Protein AF-L9YYD9-F1 (afdb_monomer)

Organism: NCBI:txid1230459

Structure (mmCIF, N/CA/C/O backbone):
data_AF-L9YYD9-F1
#
_entry.id   AF-L9YYD9-F1
#
loop_
_atom_site.group_PDB
_atom_site.id
_atom_site.type_symbol
_atom_site.label_atom_id
_atom_site.label_alt_id
_atom_site.label_comp_id
_atom_site.label_asym_id
_atom_site.label_entity_id
_atom_site.label_seq_id
_atom_site.pdbx_PDB_ins_code
_atom_site.Cartn_x
_atom_site.Cartn_y
_atom_site.Cartn_z
_atom_site.occupancy
_atom_site.B_iso_or_equiv
_atom_site.auth_seq_id
_atom_site.auth_comp_id
_atom_site.auth_asym_id
_atom_site.auth_atom_id
_atom_site.pdbx_PDB_model_num
ATOM 1 N N . MET A 1 1 ? -13.157 12.908 -15.261 1.00 41.75 1 MET A N 1
ATOM 2 C CA . MET A 1 1 ? -11.988 12.939 -14.367 1.00 41.75 1 MET A CA 1
ATOM 3 C C . MET A 1 1 ? -11.989 11.605 -13.665 1.00 41.75 1 MET A C 1
ATOM 5 O O . MET A 1 1 ? -13.036 11.249 -13.141 1.00 41.75 1 MET A O 1
ATOM 9 N N . SER A 1 2 ? -10.921 10.826 -13.789 1.00 54.31 2 SER A N 1
ATOM 10 C CA . SER A 1 2 ? -10.813 9.562 -13.062 1.00 54.31 2 SER A CA 1
ATOM 11 C C . SER A 1 2 ? -10.686 9.908 -11.581 1.00 54.31 2 SER A C 1
ATOM 13 O O . SER A 1 2 ? -9.780 10.656 -11.225 1.00 54.31 2 SER A O 1
ATOM 15 N N . THR A 1 3 ? -11.631 9.465 -10.755 1.00 63.34 3 THR A N 1
ATOM 16 C CA . THR A 1 3 ? -11.536 9.589 -9.296 1.00 63.34 3 THR A CA 1
ATOM 17 C C . THR A 1 3 ? -10.362 8.735 -8.846 1.00 63.34 3 THR A C 1
ATOM 19 O O . THR A 1 3 ? -10.342 7.541 -9.147 1.00 63.34 3 THR A O 1
ATOM 22 N N . SER A 1 4 ? -9.363 9.338 -8.206 1.00 82.62 4 SER A N 1
ATOM 23 C CA . SER A 1 4 ? -8.253 8.569 -7.653 1.00 82.62 4 SER A CA 1
ATOM 24 C C . SER A 1 4 ? -8.715 7.894 -6.363 1.00 82.62 4 SER A C 1
ATOM 26 O O . SER A 1 4 ? -9.553 8.437 -5.645 1.00 82.62 4 SER A O 1
ATOM 28 N N . THR A 1 5 ? -8.182 6.717 -6.036 1.00 87.38 5 THR A N 1
ATOM 29 C CA . THR A 1 5 ? -8.526 6.001 -4.793 1.00 87.38 5 THR A CA 1
ATOM 30 C C . THR A 1 5 ? -8.270 6.856 -3.548 1.00 87.38 5 THR A C 1
ATOM 32 O O . THR A 1 5 ? -8.981 6.746 -2.555 1.00 87.38 5 THR A O 1
ATOM 35 N N . LEU A 1 6 ? -7.293 7.763 -3.621 1.00 89.50 6 LEU A N 1
ATOM 36 C CA . LEU A 1 6 ? -6.969 8.711 -2.557 1.00 89.50 6 LEU A CA 1
ATOM 37 C C . LEU A 1 6 ? -8.101 9.703 -2.277 1.00 89.50 6 LEU A C 1
ATOM 39 O O . LEU A 1 6 ? -8.301 10.063 -1.124 1.00 89.50 6 LEU A O 1
ATOM 43 N N . ASP A 1 7 ? -8.885 10.085 -3.289 1.00 90.25 7 ASP A N 1
ATOM 44 C CA . ASP A 1 7 ? -10.025 10.997 -3.119 1.00 90.25 7 ASP A CA 1
ATOM 45 C C . ASP A 1 7 ? -11.178 10.358 -2.319 1.00 90.25 7 ASP A C 1
ATOM 47 O O . ASP A 1 7 ? -12.110 11.050 -1.910 1.00 90.25 7 ASP A O 1
ATOM 51 N N . LEU A 1 8 ? -11.138 9.033 -2.125 1.00 91.81 8 LEU A N 1
ATOM 52 C CA . LEU A 1 8 ? -12.137 8.259 -1.386 1.00 91.81 8 LEU A CA 1
ATOM 53 C C . LEU A 1 8 ? -11.733 7.995 0.071 1.00 91.81 8 LEU A C 1
ATOM 55 O O . LEU A 1 8 ? -12.568 7.549 0.855 1.00 91.81 8 LEU A O 1
ATOM 59 N N . LEU A 1 9 ? -10.476 8.263 0.439 1.00 93.19 9 LEU A N 1
ATOM 60 C CA . LEU A 1 9 ? -9.963 8.070 1.791 1.00 93.19 9 LEU A CA 1
ATOM 61 C C . LEU A 1 9 ? -9.941 9.408 2.538 1.00 93.19 9 LEU A C 1
ATOM 63 O O . LEU A 1 9 ? -9.372 10.387 2.065 1.00 93.19 9 LEU A O 1
ATOM 67 N N . GLU A 1 10 ? -10.514 9.446 3.739 1.00 94.06 10 GLU A N 1
ATOM 68 C CA . GLU A 1 10 ? -10.368 10.597 4.634 1.00 94.06 10 GLU A CA 1
ATOM 69 C C . GLU A 1 10 ? -9.045 10.474 5.400 1.00 94.06 10 GLU A C 1
ATOM 71 O O . GLU A 1 10 ? -8.872 9.534 6.165 1.00 94.06 10 GLU A O 1
ATOM 76 N N . TYR A 1 11 ? -8.103 11.395 5.202 1.00 94.31 11 TYR A N 1
ATOM 77 C CA . TYR A 1 11 ? -6.835 11.450 5.939 1.00 94.31 11 TYR A CA 1
ATOM 78 C C . TYR A 1 11 ? -6.322 12.891 6.015 1.00 94.31 11 TYR A C 1
ATOM 80 O O . TYR A 1 11 ? -6.705 13.743 5.212 1.00 94.31 11 TYR A O 1
ATOM 88 N N . ASP A 1 12 ? -5.435 13.177 6.967 1.00 94.00 12 ASP A N 1
ATOM 89 C CA . ASP A 1 12 ? -4.824 14.499 7.110 1.00 94.00 12 ASP A CA 1
ATOM 90 C C . ASP A 1 12 ? -3.446 14.614 6.419 1.00 94.00 12 ASP A C 1
ATOM 92 O O . ASP A 1 12 ? -2.801 13.626 6.051 1.00 94.00 12 ASP A O 1
ATOM 96 N N . ASP A 1 13 ? -2.961 15.849 6.264 1.00 94.44 13 ASP A N 1
ATOM 97 C CA . ASP A 1 13 ? -1.691 16.160 5.592 1.00 94.44 13 ASP A CA 1
ATOM 98 C C . ASP A 1 13 ? -0.466 15.485 6.230 1.00 94.44 13 ASP A C 1
ATOM 100 O O . ASP A 1 13 ? 0.523 15.202 5.545 1.00 94.44 13 ASP A O 1
ATOM 104 N N . GLN A 1 14 ? -0.480 15.261 7.547 1.00 94.62 14 GLN A N 1
ATOM 105 C CA . GLN A 1 14 ? 0.600 14.571 8.242 1.00 94.62 14 GLN A CA 1
ATOM 106 C C . GLN A 1 14 ? 0.612 13.093 7.854 1.00 94.62 14 GLN A C 1
ATOM 108 O O . GLN A 1 14 ? 1.683 12.569 7.539 1.00 94.62 14 GLN A O 1
ATOM 113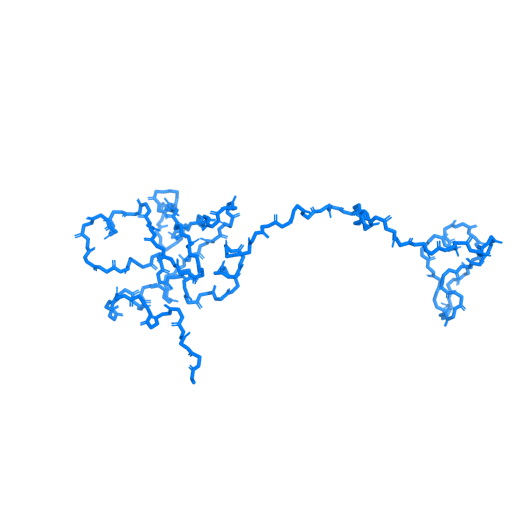 N N . ILE A 1 15 ? -0.551 12.437 7.819 1.00 95.31 15 ILE A N 1
ATOM 114 C CA . ILE A 1 15 ? -0.678 11.047 7.357 1.00 95.31 15 ILE A CA 1
ATOM 115 C C . ILE A 1 15 ? -0.196 10.919 5.911 1.00 95.31 15 ILE A C 1
ATOM 117 O O . ILE A 1 15 ? 0.622 10.043 5.621 1.00 95.31 15 ILE A O 1
ATOM 121 N N . ALA A 1 16 ? -0.611 11.835 5.033 1.00 95.00 16 ALA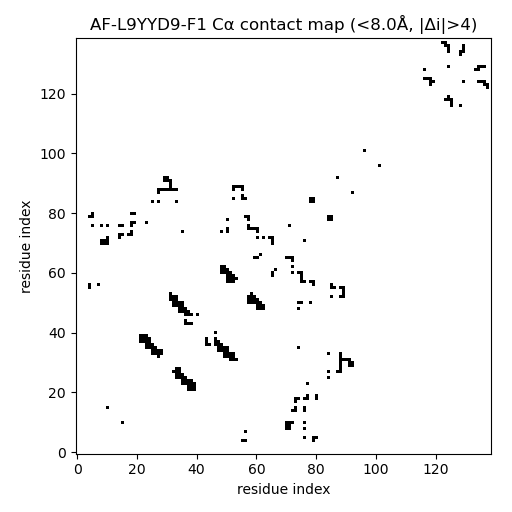 A N 1
ATOM 122 C CA . ALA A 1 16 ? -0.189 11.849 3.635 1.00 95.00 16 ALA A CA 1
ATOM 123 C C . ALA A 1 16 ? 1.340 11.918 3.492 1.00 95.00 16 ALA A C 1
ATOM 125 O O . ALA A 1 16 ? 1.943 11.121 2.774 1.00 95.00 16 ALA A O 1
ATOM 126 N N . LYS A 1 17 ? 1.991 12.836 4.220 1.00 95.19 17 LYS A N 1
ATOM 127 C CA . LYS A 1 17 ? 3.456 12.981 4.197 1.00 95.19 17 LYS A CA 1
ATOM 128 C C . LYS A 1 17 ? 4.162 11.734 4.710 1.00 95.19 17 LYS A C 1
ATOM 130 O O . LYS A 1 17 ? 5.131 11.296 4.099 1.00 95.19 17 LYS A O 1
ATOM 135 N N . ARG A 1 18 ? 3.678 11.139 5.804 1.00 94.50 18 ARG A N 1
ATOM 136 C CA . ARG A 1 18 ? 4.264 9.911 6.360 1.00 94.50 18 ARG A CA 1
ATOM 137 C C . ARG A 1 18 ? 4.138 8.743 5.387 1.00 94.50 18 ARG A C 1
ATOM 139 O O . ARG A 1 18 ? 5.130 8.080 5.123 1.00 94.50 18 ARG A O 1
ATOM 146 N N . ALA A 1 19 ? 2.967 8.551 4.784 1.00 95.19 19 ALA A N 1
ATOM 147 C CA . ALA A 1 19 ? 2.735 7.512 3.778 1.00 95.19 19 ALA A CA 1
ATOM 148 C C . ALA A 1 19 ? 3.642 7.650 2.534 1.00 95.19 19 ALA A C 1
ATOM 150 O O . ALA A 1 19 ? 3.993 6.650 1.894 1.00 95.19 19 ALA A O 1
ATOM 151 N N . GLN A 1 20 ? 4.024 8.886 2.193 1.00 94.62 20 GLN A N 1
ATOM 152 C CA . GLN A 1 20 ? 4.928 9.194 1.083 1.00 94.62 20 GLN A CA 1
ATOM 153 C C . GLN A 1 20 ? 6.412 9.053 1.442 1.00 94.62 20 GLN A C 1
ATOM 155 O O . GLN A 1 20 ? 7.194 8.672 0.576 1.00 94.62 20 GLN A O 1
ATOM 160 N N . TRP A 1 21 ? 6.818 9.431 2.658 1.00 93.88 21 TRP A N 1
ATOM 161 C CA . TRP A 1 21 ? 8.236 9.619 3.004 1.00 93.88 21 TRP A CA 1
ATOM 162 C C . TRP A 1 21 ? 8.823 8.513 3.875 1.00 93.88 21 TRP A C 1
ATOM 164 O O . TRP A 1 21 ? 10.039 8.343 3.880 1.00 93.88 21 TRP A O 1
ATOM 174 N N . GLU A 1 22 ? 7.995 7.788 4.622 1.00 93.88 22 GLU A N 1
ATOM 175 C CA . GLU A 1 22 ? 8.458 6.628 5.377 1.00 93.88 22 GLU A CA 1
ATOM 176 C C . GLU A 1 22 ? 8.760 5.460 4.427 1.00 93.88 22 GLU A C 1
ATOM 178 O O . GLU A 1 22 ? 8.129 5.294 3.376 1.00 93.88 22 GLU A O 1
ATOM 183 N N . ALA A 1 23 ? 9.758 4.663 4.800 1.00 92.25 23 ALA A N 1
ATOM 184 C CA . ALA A 1 23 ? 10.073 3.411 4.140 1.00 92.25 23 ALA A CA 1
ATOM 185 C C . ALA A 1 23 ? 9.013 2.366 4.505 1.00 92.25 23 ALA A C 1
ATOM 187 O O . ALA A 1 23 ? 8.734 2.146 5.686 1.00 92.25 23 ALA A O 1
ATOM 188 N N . PHE A 1 24 ? 8.423 1.765 3.473 1.00 94.56 24 PHE A N 1
ATOM 189 C CA . PHE A 1 24 ? 7.465 0.676 3.596 1.00 94.56 24 PHE A CA 1
ATOM 190 C C . PHE A 1 24 ? 7.850 -0.454 2.646 1.00 94.56 24 PHE A C 1
ATOM 192 O O . PHE A 1 24 ? 8.064 -0.202 1.454 1.00 94.56 24 PHE A O 1
ATOM 199 N N . GLU A 1 25 ? 7.863 -1.672 3.164 1.00 95.12 25 GLU A N 1
ATOM 200 C CA . GLU A 1 25 ? 7.862 -2.906 2.388 1.00 95.12 25 GLU A CA 1
ATOM 201 C C . GLU A 1 25 ? 6.425 -3.437 2.283 1.00 95.12 25 GLU A C 1
ATOM 203 O O . GLU A 1 25 ? 5.612 -3.250 3.192 1.00 95.12 25 GLU A O 1
ATOM 208 N N . PHE A 1 26 ? 6.093 -4.044 1.140 1.00 96.12 26 PHE A N 1
ATOM 209 C CA . PHE A 1 26 ? 4.749 -4.536 0.842 1.00 96.12 26 PHE A CA 1
ATOM 210 C C . PHE A 1 26 ? 4.802 -5.978 0.350 1.00 96.12 26 PHE A C 1
ATOM 212 O O . PHE A 1 26 ? 5.479 -6.263 -0.641 1.00 96.12 26 PHE A O 1
ATOM 219 N N . THR A 1 27 ? 3.990 -6.840 0.955 1.00 95.69 27 THR A N 1
ATOM 220 C CA . THR A 1 27 ? 3.791 -8.221 0.508 1.00 95.69 27 THR A CA 1
ATOM 221 C C . THR A 1 27 ? 2.310 -8.454 0.234 1.00 95.69 27 THR A C 1
ATOM 223 O O . THR A 1 27 ? 1.476 -8.337 1.126 1.00 95.69 27 THR A O 1
ATOM 226 N N . ALA A 1 28 ? 1.955 -8.783 -1.010 1.00 93.56 28 ALA A N 1
ATOM 227 C CA . ALA A 1 28 ? 0.583 -9.163 -1.350 1.00 93.56 28 ALA A CA 1
ATOM 228 C C . ALA A 1 28 ? 0.314 -10.599 -0.870 1.00 93.56 28 ALA A C 1
ATOM 230 O O . ALA A 1 28 ? 0.939 -11.535 -1.369 1.00 93.56 28 ALA A O 1
ATOM 231 N N . LEU A 1 29 ? -0.613 -10.769 0.074 1.00 92.31 29 LEU A N 1
ATOM 232 C CA . LEU A 1 29 ? -0.917 -12.060 0.705 1.00 92.31 29 LEU A CA 1
ATOM 233 C C . LEU A 1 29 ? -1.991 -12.864 -0.049 1.00 92.31 29 LEU A C 1
ATOM 235 O O . LEU A 1 29 ? -2.077 -14.077 0.123 1.00 92.31 29 LEU A O 1
ATOM 239 N N . GLY A 1 30 ? -2.760 -12.207 -0.921 1.00 88.06 30 GLY A N 1
ATOM 240 C CA . GLY A 1 30 ? -3.931 -12.789 -1.585 1.00 88.06 30 GLY A CA 1
ATOM 241 C C . GLY A 1 30 ? -5.232 -12.286 -0.963 1.00 88.06 30 GLY A C 1
ATOM 242 O O . GLY A 1 30 ? -5.198 -11.583 0.037 1.00 88.06 30 GLY A O 1
ATOM 243 N N . ASP A 1 31 ? -6.368 -12.586 -1.597 1.00 89.69 31 ASP A N 1
ATOM 244 C CA . ASP A 1 31 ? -7.715 -12.245 -1.096 1.00 89.69 31 ASP A CA 1
ATOM 245 C C . ASP A 1 31 ? -7.931 -10.761 -0.718 1.00 89.69 31 ASP A C 1
ATOM 247 O O . ASP A 1 31 ? -8.762 -10.438 0.125 1.00 89.69 31 ASP A O 1
ATOM 251 N N . GLY A 1 32 ? -7.197 -9.839 -1.353 1.00 93.06 32 GLY A N 1
ATOM 252 C CA . GLY A 1 32 ? -7.254 -8.408 -1.035 1.00 93.06 32 GLY A CA 1
ATOM 253 C C . GLY A 1 32 ? -6.308 -7.959 0.081 1.00 93.06 32 GLY A C 1
ATOM 254 O O . GLY A 1 32 ? -6.190 -6.759 0.311 1.00 93.06 32 GLY A O 1
ATOM 255 N N . ASP A 1 33 ? -5.591 -8.868 0.740 1.00 96.38 33 ASP A N 1
ATOM 256 C CA . ASP A 1 33 ? -4.704 -8.538 1.854 1.00 96.38 33 ASP A CA 1
ATOM 257 C C . ASP A 1 33 ? -3.292 -8.149 1.397 1.00 96.38 33 ASP A C 1
ATOM 259 O O . ASP A 1 33 ? -2.652 -8.800 0.559 1.00 96.38 33 ASP A O 1
ATOM 263 N N . VAL A 1 34 ? -2.781 -7.083 2.012 1.00 97.12 34 VAL A N 1
ATOM 264 C CA . VAL A 1 34 ? -1.416 -6.582 1.851 1.00 97.12 34 VAL A CA 1
ATOM 265 C C . VAL A 1 34 ? -0.768 -6.471 3.220 1.00 97.12 34 VAL A C 1
ATOM 267 O O . VAL A 1 34 ? -1.215 -5.700 4.065 1.00 97.12 34 VAL A O 1
ATOM 270 N N . GLU A 1 35 ? 0.314 -7.203 3.435 1.00 97.06 35 GLU A N 1
ATOM 271 C CA . GLU A 1 35 ? 1.211 -6.961 4.557 1.00 97.06 35 GLU A CA 1
ATOM 272 C C . GLU A 1 35 ? 2.065 -5.726 4.269 1.00 97.06 35 GLU A C 1
ATOM 274 O O . GLU A 1 35 ? 2.604 -5.560 3.173 1.00 97.06 35 GLU A O 1
ATOM 279 N N . VAL A 1 36 ? 2.158 -4.846 5.258 1.00 96.50 36 VAL A N 1
ATOM 280 C CA . VAL A 1 36 ? 2.875 -3.579 5.210 1.00 96.50 36 VAL A CA 1
ATOM 281 C C . VAL A 1 36 ? 3.831 -3.539 6.393 1.00 96.50 36 VAL A C 1
ATOM 283 O O . VAL A 1 36 ? 3.387 -3.469 7.540 1.00 96.50 36 VAL A O 1
ATOM 286 N N . VAL A 1 37 ? 5.131 -3.533 6.111 1.00 94.94 37 VAL A N 1
ATOM 287 C CA . VAL A 1 37 ? 6.191 -3.388 7.118 1.00 94.94 37 VAL A CA 1
ATOM 288 C C . VAL A 1 37 ? 6.736 -1.971 7.038 1.00 94.94 37 VAL A C 1
ATOM 290 O O . VAL A 1 37 ? 7.067 -1.492 5.955 1.00 94.94 37 VAL A O 1
ATOM 293 N N . ASN A 1 38 ? 6.806 -1.256 8.162 1.00 89.19 38 ASN A N 1
ATOM 294 C CA . ASN A 1 38 ? 7.415 0.074 8.197 1.00 89.19 38 ASN A CA 1
ATOM 295 C C . ASN A 1 38 ? 8.888 0.012 8.632 1.00 89.19 38 ASN A C 1
ATOM 297 O O . ASN A 1 38 ? 9.196 0.104 9.820 1.00 89.19 38 ASN A O 1
ATOM 301 N N . ASP A 1 39 ? 9.796 -0.028 7.658 1.00 85.38 39 ASP A N 1
ATOM 302 C CA . ASP A 1 39 ? 11.253 -0.064 7.871 1.00 85.38 39 ASP A CA 1
ATOM 303 C C . ASP A 1 39 ? 11.864 1.267 8.339 1.00 85.38 39 ASP A C 1
ATOM 305 O O . ASP A 1 39 ? 13.081 1.398 8.469 1.00 85.38 39 ASP A O 1
ATOM 309 N N . SER A 1 40 ? 11.050 2.298 8.588 1.00 77.94 40 SER A N 1
ATOM 310 C CA . SER A 1 40 ? 11.561 3.544 9.186 1.00 77.94 40 SER A CA 1
ATOM 311 C C . SER A 1 40 ? 11.840 3.399 10.686 1.00 77.94 40 SER A C 1
ATOM 313 O O . SER A 1 40 ? 12.386 4.322 11.292 1.00 77.94 40 SER A O 1
ATOM 315 N N . HIS A 1 41 ? 11.447 2.274 11.288 1.00 70.56 41 HIS A N 1
ATOM 316 C CA . HIS A 1 41 ? 11.682 1.940 12.688 1.00 70.56 41 HIS A CA 1
ATOM 317 C C . HIS A 1 41 ? 12.845 0.945 12.822 1.00 70.56 41 HIS A C 1
ATOM 319 O O . HIS A 1 41 ? 12.994 0.041 12.008 1.00 70.56 41 HIS A O 1
ATOM 325 N N . GLU A 1 42 ? 13.666 1.102 13.868 1.00 64.50 42 GLU A N 1
ATOM 326 C CA . GLU A 1 42 ? 14.838 0.241 14.132 1.00 64.50 42 GLU A CA 1
ATOM 327 C C . GLU A 1 42 ? 14.452 -1.232 14.395 1.00 64.50 42 GLU A C 1
ATOM 329 O O . GLU A 1 42 ? 15.277 -2.127 14.223 1.00 64.50 42 GLU A O 1
ATOM 334 N N . GLU A 1 43 ? 13.189 -1.470 14.761 1.00 71.12 43 GLU A N 1
ATOM 335 C CA . GLU A 1 43 ? 12.563 -2.778 14.980 1.00 71.12 43 GLU A CA 1
ATOM 336 C C . GLU A 1 43 ? 11.402 -2.944 13.980 1.00 71.12 43 GLU A C 1
ATOM 338 O O . GLU A 1 43 ? 10.244 -2.641 14.283 1.00 71.12 43 GLU A O 1
ATOM 343 N N . ALA A 1 44 ? 11.730 -3.354 12.751 1.00 65.50 44 ALA A N 1
ATOM 344 C CA . ALA A 1 44 ? 10.780 -3.461 11.639 1.00 65.50 44 ALA A CA 1
ATOM 345 C C . ALA A 1 44 ? 9.679 -4.512 11.884 1.00 65.50 44 ALA A C 1
ATOM 347 O O . ALA A 1 44 ? 8.517 -4.256 11.569 1.00 65.50 44 ALA A O 1
ATOM 348 N N . ASP A 1 45 ? 10.010 -5.643 12.523 1.00 66.62 45 ASP A N 1
ATOM 349 C CA . ASP A 1 45 ? 9.058 -6.726 12.818 1.00 66.62 45 ASP A CA 1
ATOM 350 C C . ASP A 1 45 ? 7.856 -6.252 13.660 1.00 66.62 45 ASP A C 1
ATOM 352 O O . ASP A 1 45 ? 6.714 -6.611 13.366 1.00 66.62 45 ASP A O 1
ATOM 356 N N . ASP A 1 46 ? 8.080 -5.365 14.638 1.00 78.06 46 ASP A N 1
ATOM 357 C CA . ASP A 1 46 ? 7.025 -4.785 15.491 1.00 78.06 46 ASP A CA 1
ATOM 358 C C . ASP A 1 46 ? 6.128 -3.771 14.751 1.00 78.06 46 ASP A C 1
ATOM 360 O O . ASP A 1 46 ? 5.139 -3.263 15.291 1.00 78.06 46 ASP A O 1
ATOM 364 N N . HIS A 1 47 ? 6.460 -3.462 13.497 1.00 85.19 47 HIS A N 1
ATOM 365 C CA . HIS A 1 47 ? 5.750 -2.509 12.652 1.00 85.19 47 HIS A CA 1
ATOM 366 C C . HIS A 1 47 ? 5.202 -3.162 11.378 1.00 85.19 47 HIS A C 1
ATOM 368 O O . HIS A 1 47 ? 5.088 -2.501 10.341 1.00 85.19 47 HIS A O 1
ATOM 374 N N . THR A 1 48 ? 4.828 -4.437 11.493 1.00 93.94 48 THR A N 1
ATOM 375 C CA . THR A 1 48 ? 4.149 -5.222 10.459 1.00 93.94 48 THR A CA 1
ATOM 376 C C . THR A 1 48 ? 2.640 -5.205 10.682 1.00 93.94 48 THR A C 1
ATOM 378 O O . THR A 1 48 ? 2.149 -5.609 11.737 1.00 93.94 48 THR A O 1
ATOM 381 N N . TYR A 1 49 ? 1.888 -4.746 9.684 1.00 95.94 49 TYR A N 1
ATOM 382 C CA . TYR A 1 49 ? 0.429 -4.655 9.735 1.00 95.94 49 TYR A CA 1
ATOM 383 C C . TYR A 1 49 ? -0.192 -5.142 8.430 1.00 95.94 49 TYR A C 1
ATOM 385 O O . TYR A 1 49 ? 0.409 -5.018 7.369 1.00 95.94 49 TYR A O 1
ATOM 393 N N . THR A 1 50 ? -1.423 -5.637 8.484 1.00 97.62 50 THR A N 1
ATOM 394 C CA . THR A 1 50 ? -2.174 -6.055 7.296 1.00 97.62 50 THR A CA 1
ATOM 395 C C . THR A 1 50 ? -3.174 -4.968 6.936 1.00 97.62 50 THR A C 1
ATOM 397 O O . THR A 1 50 ? -3.881 -4.461 7.807 1.00 97.62 50 THR A O 1
ATOM 400 N N . VAL A 1 51 ? -3.213 -4.589 5.663 1.00 98.00 51 VAL A N 1
ATOM 401 C CA . VAL A 1 51 ? -4.232 -3.730 5.059 1.00 98.00 51 VAL A CA 1
ATOM 402 C C . VAL A 1 51 ? -5.103 -4.601 4.165 1.00 98.00 51 VAL A C 1
ATOM 404 O O . VAL A 1 51 ? -4.578 -5.252 3.264 1.00 98.00 51 VAL A O 1
ATOM 407 N N . HIS A 1 52 ? -6.414 -4.577 4.384 1.00 97.62 52 HIS A N 1
ATOM 408 C CA . HIS A 1 52 ? -7.376 -5.236 3.505 1.00 97.62 52 HIS A CA 1
ATOM 409 C C . HIS A 1 52 ? -7.848 -4.260 2.422 1.00 97.62 52 HIS A C 1
ATOM 411 O O . HIS A 1 52 ? -8.171 -3.103 2.712 1.00 97.62 52 HIS A O 1
ATOM 417 N N . VAL A 1 53 ? -7.877 -4.713 1.170 1.00 96.62 53 VAL A N 1
ATOM 418 C CA . VAL A 1 53 ? -8.334 -3.952 0.004 1.00 96.62 53 VAL A CA 1
ATOM 419 C C . VAL A 1 53 ? -9.600 -4.593 -0.546 1.00 96.62 53 VAL A C 1
ATOM 421 O O . VAL A 1 53 ? -9.581 -5.717 -1.038 1.00 96.62 53 VAL A O 1
ATOM 424 N N . GLU A 1 54 ? -10.691 -3.830 -0.549 1.00 94.12 54 GLU A N 1
ATOM 425 C CA . GLU A 1 54 ? -11.981 -4.258 -1.083 1.00 94.12 54 GLU A CA 1
ATOM 426 C C . GLU A 1 54 ? -12.414 -3.320 -2.214 1.00 94.12 54 GLU A C 1
ATOM 428 O O . GLU A 1 54 ? -12.417 -2.097 -2.077 1.00 94.12 54 GLU A O 1
ATOM 433 N N . GLY A 1 55 ? -12.751 -3.882 -3.379 1.00 90.06 55 GLY A N 1
ATOM 434 C CA . GLY A 1 55 ? -13.207 -3.089 -4.527 1.00 90.06 55 GLY A CA 1
ATOM 435 C C . GLY A 1 55 ? -12.188 -2.054 -5.026 1.00 90.06 55 GLY A C 1
ATOM 436 O O . GLY A 1 55 ? -12.583 -1.025 -5.571 1.00 90.06 55 GLY A O 1
ATOM 437 N N . GLY A 1 56 ? -10.890 -2.305 -4.827 1.00 91.25 56 GLY A N 1
ATOM 438 C CA . GLY A 1 56 ? -9.823 -1.371 -5.196 1.00 91.25 56 GLY A CA 1
ATOM 439 C C . GLY A 1 56 ? -9.602 -0.230 -4.207 1.00 91.25 56 GLY A C 1
ATOM 440 O O . GLY A 1 56 ? -8.931 0.743 -4.549 1.00 91.25 56 GLY A O 1
ATOM 441 N N . ILE A 1 57 ? -10.160 -0.325 -2.998 1.00 94.81 57 ILE A N 1
ATOM 442 C CA . ILE A 1 57 ? -10.059 0.697 -1.957 1.00 94.81 57 ILE A CA 1
ATOM 443 C C . ILE A 1 57 ? -9.592 0.021 -0.660 1.00 94.81 57 ILE A C 1
ATOM 445 O O . ILE A 1 57 ? -10.201 -0.963 -0.243 1.00 94.81 57 ILE A O 1
ATOM 449 N N . PRO A 1 58 ? -8.533 0.519 0.006 1.00 96.81 58 PRO A N 1
ATOM 450 C CA . PRO A 1 58 ? -8.189 0.061 1.349 1.00 96.81 58 PRO A CA 1
ATOM 451 C C . PRO A 1 58 ? -9.365 0.273 2.307 1.00 96.81 58 PRO A C 1
ATOM 453 O O . PRO A 1 58 ? -9.830 1.404 2.461 1.00 96.81 58 PRO A O 1
ATOM 456 N N . SER A 1 59 ? -9.839 -0.797 2.938 1.00 96.06 59 SER A N 1
ATOM 457 C CA . SER A 1 59 ? -11.051 -0.789 3.764 1.00 96.06 59 SER A CA 1
ATOM 458 C C . SER A 1 59 ? -10.784 -1.046 5.248 1.00 96.06 59 SER A C 1
ATOM 460 O O . SER A 1 59 ? -11.531 -0.529 6.077 1.00 96.06 59 SER A O 1
ATOM 462 N N . ASP A 1 60 ? -9.714 -1.768 5.593 1.00 96.38 60 ASP A N 1
ATOM 463 C CA . ASP A 1 60 ? -9.331 -2.061 6.981 1.00 96.38 60 ASP A CA 1
ATOM 464 C C . ASP A 1 60 ? -7.805 -2.120 7.153 1.00 96.38 60 ASP A C 1
ATOM 466 O O . ASP A 1 60 ? -7.066 -2.364 6.193 1.00 96.38 60 ASP A O 1
ATOM 470 N N . CYS A 1 61 ? -7.316 -1.883 8.374 1.00 97.69 61 CYS A N 1
ATOM 471 C CA . CYS A 1 61 ? -5.912 -2.069 8.716 1.00 97.69 61 CYS A CA 1
ATOM 472 C C . CYS A 1 61 ? -5.723 -2.542 10.163 1.00 97.69 61 CYS A C 1
ATOM 474 O O . CYS A 1 61 ? -6.261 -1.951 11.090 1.00 97.69 61 CYS A O 1
ATOM 476 N N . THR A 1 62 ? -4.838 -3.512 10.399 1.00 96.81 62 THR A N 1
ATOM 477 C CA . THR A 1 62 ? -4.589 -4.058 11.749 1.00 96.81 62 THR A CA 1
ATOM 478 C C . THR A 1 62 ? -3.752 -3.158 12.667 1.00 96.81 62 THR A C 1
ATOM 480 O O . THR A 1 62 ? -3.433 -3.538 13.794 1.00 96.81 62 THR A O 1
ATOM 483 N N . CYS A 1 63 ? -3.359 -1.963 12.215 1.00 94.88 63 CYS A N 1
ATOM 484 C CA . CYS A 1 63 ? -2.508 -1.078 13.004 1.00 94.88 63 CYS A CA 1
ATOM 485 C C . CYS A 1 63 ? -3.281 -0.324 14.102 1.00 94.88 63 CYS A C 1
ATOM 487 O O . CYS A 1 63 ? -4.433 0.062 13.888 1.00 94.88 63 CYS A O 1
ATOM 489 N N . PRO A 1 64 ? -2.625 0.048 15.217 1.00 93.75 64 PRO A N 1
ATOM 490 C CA . PRO A 1 64 ? -3.267 0.810 16.292 1.00 93.75 64 PRO A CA 1
ATOM 491 C C . PRO A 1 64 ? -3.887 2.141 15.843 1.00 93.75 64 PRO A C 1
ATOM 493 O O . PRO A 1 64 ? -4.873 2.599 16.410 1.00 93.75 64 PRO A O 1
ATOM 496 N N . ALA A 1 65 ? -3.323 2.793 14.820 1.00 92.75 65 ALA A N 1
ATOM 497 C CA . ALA A 1 65 ? -3.861 4.063 14.336 1.00 92.75 65 ALA A CA 1
ATOM 498 C C . ALA A 1 65 ? -5.263 3.910 13.727 1.00 92.75 65 ALA A C 1
ATOM 500 O O . ALA A 1 65 ? -6.057 4.831 13.847 1.00 92.75 65 ALA A O 1
ATOM 501 N N . TRP A 1 66 ? -5.582 2.758 13.133 1.00 95.31 66 TRP A N 1
ATOM 502 C CA . TRP A 1 66 ? -6.915 2.490 12.590 1.00 95.31 66 TRP A CA 1
ATOM 503 C C . TRP A 1 66 ? -7.964 2.311 13.692 1.00 95.31 66 TRP A C 1
ATOM 505 O O . TRP A 1 66 ? -9.086 2.786 13.567 1.00 95.31 66 TRP A O 1
ATOM 515 N N . GLU A 1 67 ? -7.582 1.689 14.810 1.00 92.81 67 GLU A N 1
ATOM 516 C CA . GLU A 1 67 ? -8.483 1.491 15.950 1.00 92.81 67 GLU A CA 1
ATOM 517 C C . GLU A 1 67 ? -8.810 2.808 16.672 1.00 92.81 67 GLU A C 1
ATOM 519 O O . GLU A 1 67 ? -9.930 3.006 17.147 1.00 92.81 67 GLU A O 1
ATOM 524 N N . TYR A 1 68 ? -7.832 3.714 16.776 1.00 91.31 68 TYR A N 1
ATOM 525 C CA . TYR A 1 68 ? -7.929 4.872 17.672 1.00 91.31 68 TYR A CA 1
ATOM 526 C C . TYR A 1 68 ? -8.055 6.230 16.981 1.00 91.31 68 TYR A C 1
ATOM 528 O O . TYR A 1 68 ? -8.388 7.209 17.655 1.00 91.31 68 TYR A O 1
ATOM 536 N N . GLN A 1 69 ? -7.761 6.336 15.684 1.00 88.19 69 GLN A N 1
ATOM 537 C CA . GLN A 1 69 ? -7.796 7.607 14.957 1.00 88.19 69 GLN A CA 1
ATOM 538 C C . GLN A 1 69 ? -8.914 7.606 13.909 1.00 88.19 69 GLN A C 1
ATOM 540 O O . GLN A 1 69 ? -9.184 6.576 13.300 1.00 88.19 69 GLN A O 1
ATOM 545 N N . PRO A 1 70 ? -9.584 8.751 13.691 1.00 89.31 70 PRO A N 1
ATOM 546 C CA . PRO A 1 70 ? -10.536 8.878 12.600 1.00 89.31 70 PRO A CA 1
ATOM 547 C C . PRO A 1 70 ? -9.804 8.914 11.253 1.00 89.31 70 PRO A C 1
ATOM 549 O O . PRO A 1 70 ? -8.760 9.555 11.125 1.00 89.31 70 PRO A O 1
ATOM 552 N N . GLY A 1 71 ? -10.403 8.281 10.246 1.00 93.00 71 GLY A N 1
ATOM 553 C CA . GLY A 1 71 ? -9.884 8.270 8.882 1.00 93.00 71 GLY A CA 1
ATOM 554 C C . GLY A 1 71 ? -8.866 7.160 8.606 1.00 93.00 71 GLY A C 1
ATOM 555 O O . GLY A 1 71 ? -8.546 6.327 9.450 1.00 93.00 71 GLY A O 1
ATOM 556 N N . ALA A 1 72 ? -8.379 7.132 7.371 1.00 96.50 72 ALA A N 1
ATOM 557 C CA . ALA A 1 72 ? -7.422 6.159 6.882 1.00 96.50 72 ALA A CA 1
ATOM 558 C C . ALA A 1 72 ? -6.057 6.356 7.548 1.00 96.50 72 ALA A C 1
ATOM 560 O O . ALA A 1 72 ? -5.487 7.449 7.553 1.00 96.50 72 ALA A O 1
ATOM 561 N N . CYS A 1 73 ? -5.491 5.267 8.064 1.00 96.88 73 CYS A N 1
ATOM 562 C CA . CYS A 1 73 ? -4.155 5.294 8.637 1.00 96.88 73 CYS A CA 1
ATOM 563 C C . CYS A 1 73 ? -3.080 5.432 7.541 1.00 96.88 73 CYS A C 1
ATOM 565 O O . CYS A 1 73 ? -3.314 5.202 6.350 1.00 96.88 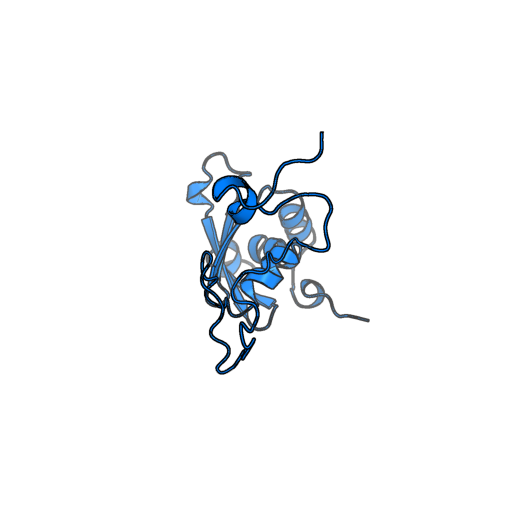73 CYS A O 1
ATOM 567 N N . LYS A 1 74 ? -1.841 5.733 7.949 1.00 95.88 74 LYS A N 1
ATOM 568 C CA . LYS A 1 74 ? -0.711 5.865 7.013 1.00 95.88 74 LYS A CA 1
ATOM 569 C C . LYS A 1 74 ? -0.472 4.621 6.150 1.00 95.88 74 LYS A C 1
ATOM 571 O O . LYS A 1 74 ? -0.023 4.779 5.024 1.00 95.88 74 LYS A O 1
ATOM 576 N N . HIS A 1 75 ? -0.778 3.417 6.640 1.00 97.12 75 HIS A N 1
ATOM 577 C CA . HIS A 1 75 ? -0.589 2.169 5.890 1.00 97.12 75 HIS A CA 1
ATOM 578 C C . HIS A 1 75 ? -1.593 2.058 4.738 1.00 97.12 75 HIS A C 1
ATOM 580 O O . HIS A 1 75 ? -1.196 1.797 3.606 1.00 97.12 75 HIS A O 1
ATOM 586 N N . MET A 1 76 ? -2.870 2.359 4.999 1.00 97.50 76 MET A N 1
ATOM 587 C CA . MET A 1 76 ? -3.917 2.402 3.972 1.00 97.50 76 MET A CA 1
ATOM 588 C C . MET A 1 76 ? -3.580 3.427 2.886 1.00 97.50 76 MET A C 1
ATOM 590 O O . MET A 1 76 ? -3.613 3.119 1.696 1.00 97.50 76 MET A O 1
ATOM 594 N N . VAL A 1 77 ? -3.170 4.632 3.293 1.00 97.25 77 VAL A N 1
ATOM 595 C CA . VAL A 1 77 ? -2.752 5.682 2.355 1.00 97.25 77 VAL A CA 1
ATOM 596 C C . VAL A 1 77 ? -1.483 5.269 1.595 1.00 97.25 77 VAL A C 1
ATOM 598 O O . VAL A 1 77 ? -1.376 5.518 0.397 1.00 97.25 77 VAL A O 1
ATOM 601 N N . ALA A 1 78 ? -0.534 4.587 2.244 1.00 97.00 78 ALA A N 1
ATOM 602 C CA . ALA A 1 78 ? 0.688 4.111 1.601 1.00 97.00 78 ALA A CA 1
ATOM 603 C C . ALA A 1 78 ? 0.411 3.065 0.509 1.00 97.00 78 ALA A C 1
ATOM 605 O O . ALA A 1 78 ? 1.040 3.144 -0.551 1.00 97.00 78 ALA A O 1
ATOM 606 N N . VAL A 1 79 ? -0.537 2.150 0.741 1.00 96.94 79 VAL A N 1
ATOM 607 C CA . VAL A 1 79 ? -1.032 1.197 -0.266 1.00 96.94 79 VAL A CA 1
ATOM 608 C C . VAL A 1 79 ? -1.731 1.942 -1.406 1.00 96.94 79 VAL A C 1
ATOM 610 O O . VAL A 1 79 ? -1.394 1.728 -2.567 1.00 96.94 79 VAL A O 1
ATOM 613 N N . ALA A 1 80 ? -2.634 2.878 -1.095 1.00 96.50 80 ALA A N 1
ATOM 614 C CA . ALA A 1 80 ? -3.393 3.619 -2.105 1.00 96.50 80 ALA A CA 1
ATOM 615 C C . ALA A 1 80 ? -2.525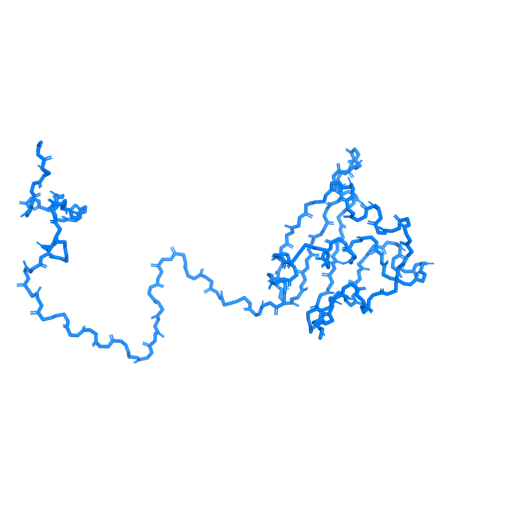 4.514 -3.012 1.00 96.50 80 ALA A C 1
ATOM 617 O O . ALA A 1 80 ? -2.830 4.664 -4.192 1.00 96.50 80 ALA A O 1
ATOM 618 N N . ILE A 1 81 ? -1.435 5.099 -2.497 1.00 95.12 81 ILE A N 1
ATOM 619 C CA . ILE A 1 81 ? -0.492 5.904 -3.300 1.00 95.12 81 ILE A CA 1
ATOM 620 C C . ILE A 1 81 ? 0.261 5.031 -4.317 1.00 95.12 81 ILE A C 1
ATOM 622 O O . ILE A 1 81 ? 0.643 5.502 -5.390 1.00 95.12 81 ILE A O 1
ATOM 626 N N . ARG A 1 82 ? 0.525 3.766 -3.977 1.00 94.94 82 ARG A N 1
ATOM 627 C CA . ARG A 1 82 ? 1.374 2.865 -4.761 1.00 94.94 82 ARG A CA 1
ATOM 628 C C . ARG A 1 82 ? 0.501 1.982 -5.644 1.00 94.94 82 ARG A C 1
ATOM 630 O O . ARG A 1 82 ? 0.251 0.826 -5.321 1.00 94.94 82 ARG A O 1
ATOM 637 N N . GLU A 1 83 ? 0.100 2.525 -6.793 1.00 93.56 83 GLU A N 1
ATOM 638 C CA . GLU A 1 83 ? -0.764 1.853 -7.780 1.00 93.56 83 GLU A CA 1
ATOM 639 C C . GLU A 1 83 ? -0.388 0.379 -8.056 1.00 93.56 83 GLU A C 1
ATOM 641 O O . GLU A 1 83 ? -1.288 -0.456 -8.029 1.00 93.56 83 GLU A O 1
ATOM 646 N N . PRO A 1 84 ? 0.898 -0.019 -8.211 1.00 94.06 84 PRO A N 1
ATOM 647 C CA . PRO A 1 84 ? 1.241 -1.429 -8.420 1.00 94.06 84 PRO A CA 1
ATOM 648 C C . PRO A 1 84 ? 0.861 -2.355 -7.256 1.00 94.06 84 PRO A C 1
ATOM 650 O O . PRO A 1 84 ? 0.514 -3.510 -7.488 1.00 94.06 84 PRO A O 1
ATOM 653 N N . VAL A 1 85 ? 0.932 -1.861 -6.016 1.00 94.75 85 VAL A N 1
ATOM 654 C CA . VAL A 1 85 ? 0.557 -2.615 -4.810 1.00 94.75 85 VAL A CA 1
ATOM 655 C C . VAL A 1 85 ? -0.959 -2.748 -4.747 1.00 94.75 85 VAL A C 1
ATOM 657 O O . VAL A 1 85 ? -1.472 -3.851 -4.576 1.00 94.75 85 VAL A O 1
ATOM 660 N N . LEU A 1 86 ? -1.674 -1.638 -4.953 1.00 94.44 86 LEU A N 1
ATOM 661 C CA . LEU A 1 86 ? -3.135 -1.623 -4.962 1.00 94.44 86 LEU A CA 1
ATOM 662 C C . LEU A 1 86 ? -3.702 -2.551 -6.047 1.00 94.44 86 LEU A C 1
ATOM 664 O O . LEU A 1 86 ? -4.603 -3.342 -5.778 1.00 94.44 86 LEU A O 1
ATOM 668 N N . GLU A 1 87 ? -3.135 -2.514 -7.252 1.00 92.19 87 GLU A N 1
ATOM 669 C CA . GLU A 1 87 ? -3.496 -3.408 -8.354 1.00 92.19 87 GLU A CA 1
ATOM 670 C C . GLU A 1 87 ? -3.207 -4.877 -8.031 1.00 92.19 87 GLU A C 1
ATOM 672 O O . GLU A 1 87 ? -4.014 -5.747 -8.353 1.00 92.19 87 GLU A O 1
ATOM 677 N N . ALA A 1 88 ? -2.069 -5.178 -7.399 1.00 91.50 88 ALA A N 1
ATOM 678 C CA . ALA A 1 88 ? -1.724 -6.545 -7.014 1.00 91.50 88 ALA A CA 1
ATOM 679 C C . ALA A 1 88 ? -2.680 -7.112 -5.954 1.00 91.50 88 ALA A C 1
ATOM 681 O O . ALA A 1 88 ? -3.019 -8.291 -6.025 1.00 91.50 88 ALA A O 1
ATOM 682 N N . ALA A 1 89 ? -3.127 -6.278 -5.014 1.00 91.75 89 ALA A N 1
ATOM 683 C CA . ALA A 1 89 ? -4.101 -6.649 -3.992 1.00 91.75 89 ALA A CA 1
ATOM 684 C C . ALA A 1 89 ? -5.514 -6.821 -4.567 1.00 91.75 89 ALA A C 1
ATOM 686 O O . ALA A 1 89 ? -6.236 -7.734 -4.187 1.00 91.75 89 ALA A O 1
ATOM 687 N N . SER A 1 90 ? -5.898 -5.958 -5.511 1.00 89.62 90 SER A N 1
ATOM 688 C CA . SER A 1 90 ? -7.262 -5.910 -6.061 1.00 89.62 90 SER A CA 1
ATOM 689 C C . SER A 1 90 ? -7.537 -6.971 -7.123 1.00 89.62 90 SER A C 1
ATOM 691 O O . SER A 1 90 ? -8.691 -7.222 -7.470 1.00 89.62 90 SER A O 1
ATOM 693 N N . ARG A 1 91 ? -6.490 -7.564 -7.699 1.00 82.31 91 ARG A N 1
ATOM 694 C CA . ARG A 1 91 ? -6.635 -8.645 -8.670 1.00 82.31 91 ARG A CA 1
ATOM 695 C C . ARG A 1 91 ? -6.853 -9.950 -7.924 1.00 82.31 91 ARG A C 1
ATOM 697 O O . ARG A 1 91 ? -6.030 -10.334 -7.098 1.00 82.31 91 ARG A O 1
ATOM 704 N N . GLU A 1 92 ? -7.899 -10.678 -8.303 1.00 66.56 92 GLU A N 1
ATOM 705 C CA . GLU A 1 92 ? -7.966 -12.116 -8.046 1.00 66.56 92 GLU A CA 1
ATOM 706 C C . GLU A 1 92 ? -6.658 -12.700 -8.582 1.00 66.56 92 GLU A C 1
ATOM 708 O O . GLU A 1 92 ? -6.387 -12.551 -9.771 1.00 66.56 92 GLU A O 1
ATOM 713 N N . GLN A 1 93 ? -5.784 -13.240 -7.728 1.00 59.31 93 GLN A N 1
ATOM 714 C CA . GLN A 1 93 ? -4.497 -13.754 -8.188 1.00 59.31 93 GLN A CA 1
ATOM 715 C C . GLN A 1 93 ? -4.761 -15.071 -8.929 1.00 59.31 93 GLN A C 1
ATOM 717 O O . GLN A 1 93 ? -4.985 -16.089 -8.267 1.00 59.31 93 GLN A O 1
ATOM 722 N N . PRO A 1 94 ? -4.738 -15.124 -10.280 1.00 56.03 94 PRO A N 1
ATOM 723 C CA . PRO A 1 94 ? -4.704 -16.418 -10.928 1.00 56.03 94 PRO A CA 1
ATOM 724 C C . PRO A 1 94 ? -3.391 -17.067 -10.500 1.00 56.03 94 PRO A C 1
ATOM 726 O O . PRO A 1 94 ? -2.331 -16.439 -10.596 1.00 56.03 94 PRO A O 1
ATOM 729 N N . VAL A 1 95 ? -3.462 -18.306 -10.012 1.00 58.81 95 VAL A N 1
ATOM 730 C CA . VAL A 1 95 ? -2.288 -19.147 -9.757 1.00 58.81 95 VAL 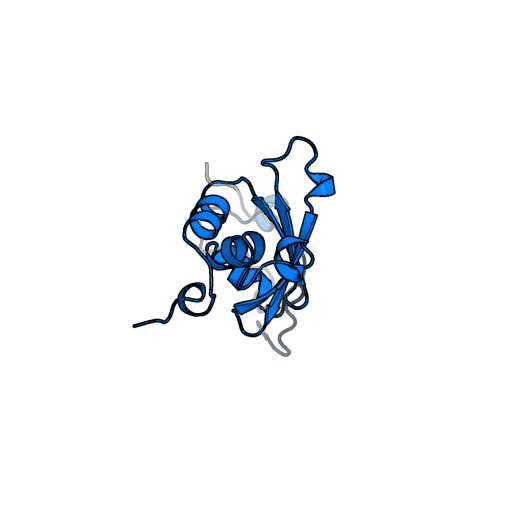A CA 1
ATOM 731 C C . VAL A 1 95 ? -1.321 -19.003 -10.930 1.00 58.81 95 VAL A C 1
ATOM 733 O O . VAL A 1 95 ? -1.597 -19.449 -12.045 1.00 58.81 95 VAL A O 1
ATOM 736 N N . ARG A 1 96 ? -0.199 -18.313 -10.702 1.00 55.66 96 ARG A N 1
ATOM 737 C CA . ARG A 1 96 ? 0.852 -18.206 -11.707 1.00 55.66 96 ARG A CA 1
ATOM 738 C C . ARG A 1 96 ? 1.567 -19.543 -11.730 1.00 55.66 96 ARG A C 1
ATOM 740 O O . ARG A 1 96 ? 2.395 -19.810 -10.868 1.00 55.66 96 ARG A O 1
ATOM 747 N N . ALA A 1 97 ? 1.210 -20.380 -12.700 1.00 59.84 97 ALA A N 1
ATOM 748 C CA . ALA A 1 97 ? 1.987 -21.564 -13.015 1.00 59.84 97 ALA A CA 1
ATOM 749 C C . ALA A 1 97 ? 3.421 -21.117 -13.336 1.00 59.84 97 ALA A C 1
ATOM 751 O O . ALA A 1 97 ? 3.649 -20.280 -14.209 1.00 59.84 97 ALA A O 1
ATOM 752 N N . ASP A 1 98 ? 4.381 -21.685 -12.624 1.00 61.31 98 ASP A N 1
ATOM 753 C CA . ASP A 1 98 ? 5.831 -21.491 -12.694 1.00 61.31 98 ASP A CA 1
ATOM 754 C C . ASP A 1 98 ? 6.467 -22.023 -13.997 1.00 61.31 98 ASP A C 1
ATOM 756 O O . ASP A 1 98 ? 7.662 -22.302 -14.053 1.00 61.31 98 ASP A O 1
ATOM 760 N N . GLY A 1 99 ? 5.681 -22.119 -15.077 1.00 63.19 99 GLY A N 1
ATOM 761 C CA . GLY A 1 99 ? 6.123 -22.621 -16.380 1.00 63.19 99 GLY A CA 1
ATOM 762 C C . GLY A 1 99 ? 5.269 -23.743 -16.981 1.00 63.19 99 GLY A C 1
ATOM 763 O O . GLY A 1 99 ? 5.732 -24.414 -17.898 1.00 63.19 99 GLY A O 1
ATOM 764 N N . GLY A 1 100 ? 4.040 -23.967 -16.507 1.00 53.16 100 GLY A N 1
ATOM 765 C CA . GLY A 1 100 ? 3.086 -24.893 -17.128 1.00 53.16 100 GLY A CA 1
ATOM 766 C C . GLY A 1 100 ? 2.123 -24.162 -18.060 1.00 53.16 100 GLY A C 1
ATOM 767 O O . GLY A 1 100 ? 1.492 -23.190 -17.649 1.00 53.16 100 GLY A O 1
ATOM 768 N N . THR A 1 101 ? 2.013 -24.614 -19.310 1.00 49.12 101 THR A N 1
ATOM 769 C CA . THR A 1 101 ? 1.062 -24.104 -20.307 1.00 49.12 101 THR A CA 1
ATOM 770 C C . THR A 1 101 ? -0.337 -23.975 -19.712 1.00 49.12 101 THR A C 1
ATOM 772 O O . THR A 1 101 ? -0.887 -24.937 -19.178 1.00 49.12 101 THR A O 1
ATOM 775 N N . ALA A 1 102 ? -0.925 -22.781 -19.819 1.00 49.66 102 ALA A N 1
ATOM 776 C CA . ALA A 1 102 ? -2.331 -22.591 -19.505 1.00 49.66 102 ALA A CA 1
ATOM 777 C C . ALA A 1 102 ? -3.141 -23.581 -20.351 1.00 49.66 102 ALA A C 1
ATOM 779 O O . ALA A 1 102 ? -3.144 -23.495 -21.581 1.00 49.66 102 ALA A O 1
ATOM 780 N N . THR A 1 103 ? -3.810 -24.532 -19.702 1.00 52.53 103 THR A N 1
ATOM 781 C CA . THR A 1 103 ? -4.822 -25.366 -20.345 1.00 52.53 103 THR A CA 1
ATOM 782 C C . THR A 1 103 ? -6.028 -24.479 -20.622 1.00 52.53 103 THR A C 1
ATOM 784 O O . THR A 1 103 ? -6.981 -24.430 -19.851 1.00 52.53 103 THR A O 1
ATOM 787 N N . LEU A 1 104 ? -5.958 -23.716 -21.709 1.00 55.44 104 LEU A N 1
ATOM 788 C CA . LEU A 1 104 ? -7.154 -23.319 -22.431 1.00 55.44 104 LEU A CA 1
ATOM 789 C C . LEU A 1 104 ? -7.721 -24.611 -23.031 1.00 55.44 104 LEU A C 1
ATOM 791 O O . LEU A 1 104 ? -6.977 -25.343 -23.683 1.00 55.44 104 LEU A O 1
ATOM 795 N N . ASP A 1 105 ? -9.009 -24.893 -22.809 1.00 54.38 105 ASP A N 1
ATOM 796 C CA . ASP A 1 105 ? -9.701 -26.133 -23.222 1.00 54.38 105 ASP A CA 1
ATOM 797 C C . ASP A 1 105 ? -9.559 -26.492 -24.716 1.00 54.38 105 ASP A C 1
ATOM 799 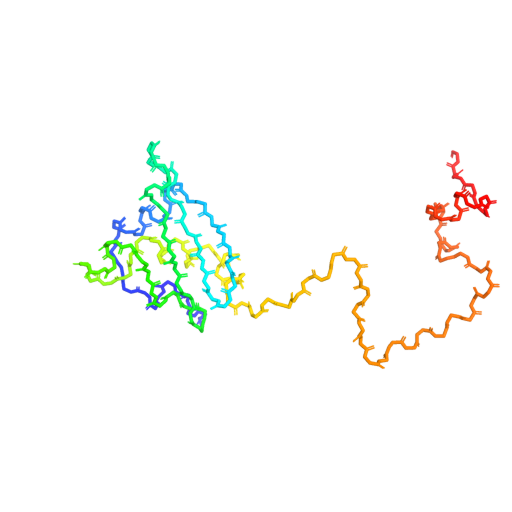O O . ASP A 1 105 ? -9.853 -27.615 -25.120 1.00 54.38 105 ASP A O 1
ATOM 803 N N . SER A 1 106 ? -9.048 -25.585 -25.548 1.00 50.91 106 SER A N 1
ATOM 804 C CA . SER A 1 106 ? -8.479 -25.942 -26.845 1.00 50.91 106 SER A CA 1
ATOM 805 C C . SER A 1 106 ? -7.584 -24.823 -27.377 1.00 50.91 106 SER A C 1
ATOM 807 O O . SER A 1 106 ? -8.079 -23.817 -27.889 1.00 50.91 106 SER A O 1
ATOM 809 N N . PHE A 1 107 ? -6.268 -25.014 -27.335 1.00 47.03 107 PHE A N 1
ATOM 810 C CA . PHE A 1 107 ? -5.381 -24.429 -28.338 1.00 47.03 107 PHE A CA 1
ATOM 811 C C . PHE A 1 107 ? -4.885 -25.581 -29.212 1.00 47.03 107 PHE A C 1
ATOM 813 O O . PHE A 1 107 ? -3.885 -26.223 -28.910 1.00 47.03 107 PHE A O 1
ATOM 820 N N . THR A 1 108 ? -5.637 -25.921 -30.259 1.00 50.66 108 THR A N 1
ATOM 821 C CA . THR A 1 108 ? -5.156 -26.855 -31.280 1.00 50.66 108 THR A CA 1
ATOM 822 C C . THR A 1 108 ? -4.181 -26.103 -32.176 1.00 50.66 108 THR A C 1
ATOM 824 O O . THR A 1 108 ? -4.557 -25.597 -33.232 1.00 50.66 108 THR A O 1
ATOM 827 N N . THR A 1 109 ? -2.924 -25.995 -31.759 1.00 51.91 109 THR A N 1
ATOM 828 C CA . THR A 1 109 ? -1.849 -25.983 -32.749 1.00 51.91 109 THR A CA 1
ATOM 829 C C . THR A 1 109 ? -1.659 -27.430 -33.141 1.00 51.91 109 THR A C 1
ATOM 831 O O . THR A 1 109 ? -1.103 -28.223 -32.387 1.00 51.91 109 THR A O 1
ATOM 834 N N . GLU A 1 110 ? -2.217 -27.804 -34.285 1.00 50.56 110 GLU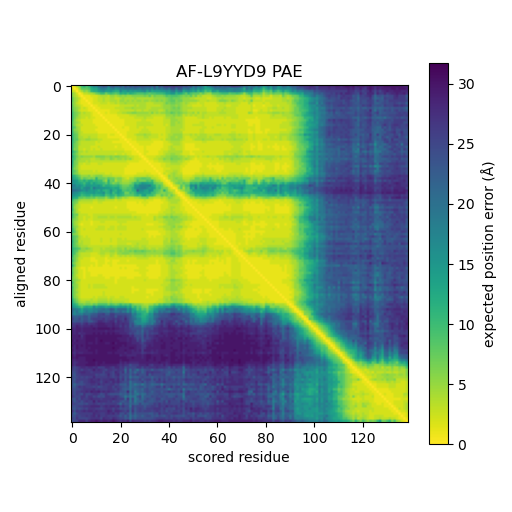 A N 1
ATOM 835 C CA . GLU A 1 110 ? -1.796 -29.018 -34.965 1.00 50.56 110 GLU A CA 1
ATOM 836 C C . GLU A 1 110 ? -0.295 -28.857 -35.244 1.00 50.56 110 GLU A C 1
ATOM 838 O O . GLU A 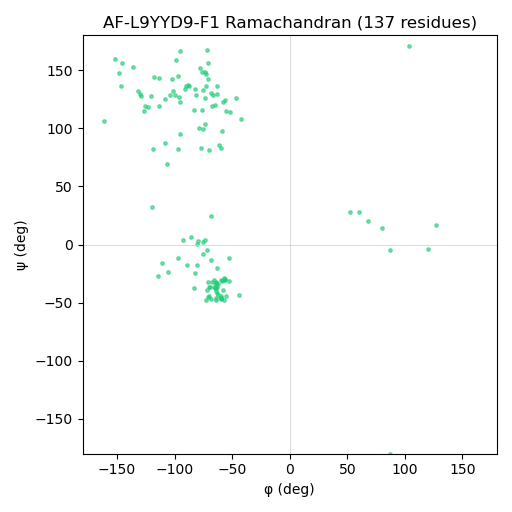1 110 ? 0.087 -28.159 -36.184 1.00 50.56 110 GLU A O 1
ATOM 843 N N . ASP A 1 111 ? 0.552 -29.438 -34.387 1.00 49.50 111 ASP A N 1
ATOM 844 C CA . ASP A 1 111 ? 1.985 -29.635 -34.623 1.00 49.50 111 ASP A CA 1
ATOM 845 C C . ASP A 1 111 ? 2.127 -30.505 -35.881 1.00 49.50 111 ASP A C 1
ATOM 847 O O . ASP A 1 111 ? 2.209 -31.729 -35.828 1.00 49.50 111 ASP A O 1
ATOM 851 N N . THR A 1 112 ? 2.054 -29.859 -37.044 1.00 52.75 112 THR A N 1
ATOM 852 C CA . THR A 1 112 ? 2.157 -30.502 -38.363 1.00 52.75 112 THR A CA 1
ATOM 853 C C . THR A 1 112 ? 3.599 -30.496 -38.872 1.00 52.75 112 THR A C 1
ATOM 855 O O . THR A 1 112 ? 3.880 -30.954 -39.974 1.00 52.75 112 THR A O 1
ATOM 858 N N . ASP A 1 113 ? 4.546 -30.018 -38.071 1.00 52.62 113 ASP A N 1
ATOM 859 C CA . ASP A 1 113 ? 5.942 -29.920 -38.465 1.00 52.62 113 ASP A CA 1
ATOM 860 C C . ASP A 1 113 ? 6.786 -30.982 -37.753 1.00 52.62 113 ASP A C 1
ATOM 862 O O . ASP A 1 113 ? 7.639 -30.689 -36.912 1.00 52.62 113 ASP A O 1
ATOM 866 N N . GLU A 1 114 ? 6.576 -32.248 -38.126 1.00 57.56 114 GLU A N 1
ATOM 867 C CA . GLU A 1 114 ? 7.513 -33.333 -37.819 1.00 57.56 114 GLU A CA 1
ATOM 868 C C . GLU A 1 114 ? 8.874 -33.039 -38.483 1.00 57.56 114 GLU A C 1
ATOM 870 O O . GLU A 1 114 ? 9.167 -33.471 -39.596 1.00 57.56 114 GLU A O 1
ATOM 875 N N . GLY A 1 115 ? 9.719 -32.264 -37.796 1.00 60.22 115 GLY A N 1
ATOM 876 C CA . GLY A 1 115 ? 11.121 -32.044 -38.157 1.00 60.22 115 GLY A CA 1
ATOM 877 C C . GLY A 1 115 ? 11.548 -30.601 -38.439 1.00 60.22 115 GLY A C 1
ATOM 878 O O . GLY A 1 115 ? 12.746 -30.392 -38.632 1.00 60.22 115 GLY A O 1
ATOM 879 N N . LYS A 1 116 ? 10.645 -29.610 -38.425 1.00 70.19 116 LYS A N 1
ATOM 880 C CA . LYS A 1 116 ? 11.010 -28.193 -38.623 1.00 70.19 116 LYS A CA 1
ATOM 881 C C . LYS A 1 116 ? 11.364 -27.526 -37.287 1.00 70.19 116 LYS A C 1
ATOM 883 O O . LYS A 1 116 ? 10.687 -27.739 -36.284 1.00 70.19 116 LYS A O 1
ATOM 888 N N . CYS A 1 117 ? 12.427 -26.721 -37.240 1.00 76.31 117 CYS A N 1
ATOM 889 C CA . CYS A 1 117 ? 12.738 -25.942 -36.041 1.00 76.31 117 CYS A CA 1
ATOM 890 C C . CYS A 1 117 ? 11.890 -24.660 -36.036 1.00 76.31 117 CYS A C 1
ATOM 892 O O . CYS A 1 117 ? 11.863 -23.930 -37.021 1.00 76.31 117 CYS A O 1
ATOM 894 N N . TRP A 1 118 ? 11.274 -24.315 -34.898 1.00 79.62 118 TRP A N 1
ATOM 895 C CA . TRP A 1 118 ? 10.541 -23.041 -34.738 1.00 79.62 118 TRP A CA 1
ATOM 896 C C . TRP A 1 118 ? 11.388 -21.816 -35.125 1.00 79.62 118 TRP A C 1
ATOM 898 O O . TRP A 1 118 ? 10.881 -20.805 -35.595 1.00 79.62 118 TRP A O 1
ATOM 908 N N . CYS A 1 119 ? 12.703 -21.892 -34.917 1.00 82.44 119 CYS A N 1
ATOM 909 C CA . CYS A 1 119 ? 13.630 -20.808 -35.221 1.00 82.44 119 CYS A CA 1
ATOM 910 C C . CYS A 1 119 ? 14.022 -20.701 -36.702 1.00 82.44 119 CYS A C 1
ATOM 912 O O . CYS A 1 119 ? 14.877 -19.875 -37.003 1.00 82.44 119 CYS A O 1
ATOM 914 N N . ASP A 1 120 ? 13.481 -21.515 -37.615 1.00 81.19 120 ASP A N 1
ATOM 915 C CA . ASP A 1 120 ? 13.938 -21.588 -39.018 1.00 81.19 120 ASP A CA 1
ATOM 916 C C . ASP A 1 120 ? 13.899 -20.264 -39.778 1.00 81.19 120 ASP A C 1
ATOM 918 O O . ASP A 1 120 ? 14.751 -20.036 -40.631 1.00 81.19 120 ASP A O 1
ATOM 922 N N . ASP A 1 121 ? 12.993 -19.363 -39.413 1.00 82.44 121 ASP A N 1
ATOM 923 C CA . ASP A 1 121 ? 12.894 -18.034 -40.020 1.00 82.44 121 ASP A CA 1
ATOM 924 C C . ASP A 1 121 ? 13.829 -16.984 -39.367 1.00 82.44 121 ASP A C 1
ATOM 926 O O . ASP A 1 121 ? 13.779 -15.804 -39.710 1.00 82.44 121 ASP A O 1
ATOM 930 N N . SER A 1 122 ? 14.696 -17.403 -38.437 1.00 80.81 122 SER A N 1
ATOM 931 C CA . SER A 1 122 ? 15.669 -16.563 -37.722 1.00 80.81 122 SER A CA 1
ATOM 932 C C . SER A 1 122 ? 17.109 -16.998 -38.009 1.00 80.81 122 SER A C 1
ATOM 934 O O . SER A 1 122 ? 17.399 -18.192 -38.059 1.00 80.81 122 SER A O 1
ATOM 936 N N . ASP A 1 123 ? 18.047 -16.048 -38.097 1.00 84.69 123 ASP A N 1
ATOM 937 C CA . ASP A 1 123 ? 19.482 -16.335 -38.286 1.00 84.69 123 ASP A CA 1
ATOM 938 C C . ASP A 1 123 ? 20.117 -17.098 -37.106 1.00 84.69 123 ASP A C 1
ATOM 940 O O . ASP A 1 123 ? 21.001 -17.932 -37.300 1.00 84.69 123 ASP A O 1
ATOM 944 N N . PHE A 1 124 ? 19.651 -16.856 -35.877 1.00 87.88 124 PHE A N 1
ATOM 945 C CA . PHE A 1 124 ? 20.123 -17.559 -34.678 1.00 87.88 124 PHE A CA 1
ATOM 946 C C . PHE A 1 124 ? 19.298 -18.828 -34.386 1.00 87.88 124 PHE A C 1
ATOM 948 O O . PHE A 1 124 ? 18.064 -18.769 -34.415 1.00 87.88 124 PHE A O 1
ATOM 955 N N . PRO A 1 125 ? 19.939 -19.964 -34.035 1.00 88.44 125 PRO A N 1
ATOM 956 C CA . PRO A 1 125 ? 19.233 -21.184 -33.657 1.00 88.44 125 PRO A CA 1
ATOM 957 C C . PRO A 1 125 ? 18.610 -21.070 -32.258 1.00 88.44 125 PRO A C 1
ATOM 959 O O . PRO A 1 125 ? 19.167 -20.444 -31.355 1.00 88.44 125 PRO A O 1
ATOM 962 N N . CYS A 1 126 ? 17.473 -21.733 -32.036 1.00 89.31 126 CYS A N 1
ATOM 963 C CA . CYS A 1 126 ? 16.959 -21.942 -30.685 1.00 89.31 126 CYS A CA 1
ATOM 964 C C . CYS A 1 126 ? 17.831 -22.952 -29.926 1.00 89.31 126 CYS A C 1
ATOM 966 O O . CYS A 1 126 ? 18.482 -23.814 -30.525 1.00 89.31 126 CYS A O 1
ATOM 968 N N . PHE A 1 127 ? 17.802 -22.873 -28.592 1.00 87.62 127 PHE A N 1
ATOM 969 C CA . PHE A 1 127 ? 18.650 -23.698 -27.729 1.00 87.62 127 PHE A CA 1
ATOM 970 C C . PHE A 1 127 ? 18.497 -25.200 -28.001 1.00 87.62 127 PHE A C 1
ATOM 972 O O . PHE A 1 127 ? 19.498 -25.896 -28.141 1.00 87.62 127 PHE A O 1
ATOM 979 N N . GLY A 1 128 ? 17.259 -25.684 -28.153 1.00 87.06 128 GLY A N 1
ATOM 980 C CA . GLY A 1 128 ? 16.997 -27.093 -28.457 1.00 87.06 128 GLY A CA 1
ATOM 981 C C . GLY A 1 128 ? 17.643 -27.545 -29.770 1.00 87.06 128 GLY A C 1
ATOM 982 O O . GLY A 1 128 ? 18.333 -28.555 -29.796 1.00 87.06 128 GLY A O 1
ATOM 983 N N . CYS A 1 129 ? 17.509 -26.768 -30.849 1.00 88.75 129 CYS A N 1
ATOM 984 C CA . CYS A 1 129 ? 18.065 -27.153 -32.149 1.00 88.75 129 CYS A CA 1
ATOM 985 C C . CYS A 1 129 ? 19.597 -27.082 -32.201 1.00 88.75 129 CYS A C 1
ATOM 987 O O . CYS A 1 129 ? 20.204 -27.910 -32.876 1.00 88.75 129 CYS A O 1
ATOM 989 N N . TYR A 1 130 ? 20.227 -26.155 -31.474 1.00 90.12 130 TYR A N 1
ATOM 990 C CA . TYR A 1 130 ? 21.685 -26.150 -31.321 1.00 90.12 130 TYR A CA 1
ATOM 991 C C . TYR A 1 130 ? 22.173 -27.347 -30.499 1.00 90.12 130 TYR A C 1
ATOM 993 O O . TYR A 1 130 ? 23.083 -28.061 -30.916 1.00 90.12 130 TYR A O 1
ATOM 1001 N N . ASN A 1 131 ? 21.527 -27.614 -29.361 1.00 89.31 131 ASN A N 1
ATOM 1002 C CA . ASN A 1 131 ? 21.892 -28.727 -28.488 1.00 89.31 131 ASN A CA 1
ATOM 1003 C C . ASN A 1 131 ? 21.718 -30.095 -29.172 1.00 89.31 131 ASN A C 1
ATOM 1005 O O . ASN A 1 131 ? 22.546 -30.982 -28.991 1.00 89.31 131 ASN A O 1
ATOM 1009 N N . ASP A 1 132 ? 20.680 -30.247 -29.995 1.00 89.25 132 ASP A N 1
ATOM 1010 C CA . ASP A 1 132 ? 20.416 -31.469 -30.763 1.00 89.25 132 ASP A CA 1
ATOM 1011 C C . ASP A 1 132 ? 21.269 -31.577 -32.044 1.00 89.25 132 ASP A C 1
ATOM 1013 O O . ASP A 1 132 ? 21.111 -32.529 -32.809 1.00 89.25 132 ASP A O 1
ATOM 1017 N N . GLY A 1 133 ? 22.143 -30.600 -32.321 1.00 86.12 133 GLY A N 1
ATOM 1018 C CA . GLY A 1 133 ? 22.994 -30.576 -33.516 1.00 86.12 133 GLY A CA 1
ATOM 1019 C C . GLY A 1 133 ? 22.229 -30.376 -34.828 1.00 86.12 133 GLY A C 1
ATOM 1020 O O . GLY A 1 133 ? 22.730 -30.715 -35.897 1.00 86.12 133 GLY A O 1
ATOM 1021 N N . ARG A 1 134 ? 21.002 -29.850 -34.760 1.00 85.62 134 ARG A N 1
ATOM 1022 C CA . ARG A 1 134 ? 20.154 -29.574 -35.928 1.00 85.62 134 ARG A CA 1
ATOM 1023 C C . ARG A 1 134 ? 20.494 -28.241 -36.598 1.00 85.62 134 ARG A C 1
ATOM 1025 O O . ARG A 1 134 ? 20.212 -28.090 -37.783 1.00 85.62 134 ARG A O 1
ATOM 1032 N N . ARG A 1 135 ? 21.077 -27.281 -35.866 1.00 87.75 135 ARG A N 1
ATOM 1033 C CA . ARG A 1 135 ? 21.506 -25.969 -36.385 1.00 87.75 135 ARG A CA 1
ATOM 1034 C C . ARG A 1 135 ? 22.735 -25.427 -35.654 1.00 87.75 135 ARG A C 1
ATOM 1036 O O . ARG A 1 135 ? 22.851 -25.602 -34.447 1.00 87.75 135 ARG A O 1
ATOM 1043 N N . ASP A 1 136 ? 23.580 -24.688 -36.367 1.00 88.88 136 ASP A N 1
ATOM 1044 C CA . ASP A 1 136 ? 24.783 -24.045 -35.825 1.00 88.88 136 ASP A CA 1
ATOM 1045 C C . ASP A 1 136 ? 24.576 -22.559 -35.501 1.00 88.88 136 ASP A C 1
ATOM 1047 O O . ASP A 1 136 ? 23.674 -21.902 -36.029 1.00 88.88 136 ASP A O 1
ATOM 1051 N N . LEU A 1 137 ? 25.434 -22.026 -34.626 1.00 87.69 137 LEU A N 1
ATOM 1052 C CA . LEU A 1 137 ? 25.496 -20.594 -34.336 1.00 87.69 137 LEU A CA 1
ATOM 1053 C C . LEU A 1 137 ? 26.126 -19.843 -35.523 1.00 87.69 137 LEU A C 1
ATOM 1055 O O . LEU A 1 137 ? 27.145 -20.300 -36.048 1.00 87.69 137 LEU A O 1
ATOM 1059 N N . PRO A 1 138 ? 25.571 -18.688 -35.932 1.00 84.56 138 PRO A N 1
ATOM 1060 C CA . PRO A 1 138 ? 26.235 -17.833 -36.909 1.00 84.56 138 PRO A CA 1
ATOM 1061 C C . PRO A 1 138 ? 27.567 -17.324 -36.331 1.00 84.56 138 PRO A C 1
ATOM 1063 O O . PRO A 1 138 ? 27.641 -16.965 -35.153 1.00 84.56 138 PRO A O 1
ATOM 1066 N N . GLY A 1 139 ? 28.619 -17.357 -37.154 1.00 75.38 139 GLY A N 1
ATOM 1067 C CA . GLY A 1 139 ? 29.979 -16.926 -36.800 1.00 75.38 139 GLY A CA 1
ATOM 1068 C C . GLY A 1 139 ? 30.248 -15.443 -37.013 1.00 75.38 139 GLY A C 1
ATOM 1069 O O . GLY A 1 139 ? 29.442 -14.777 -37.700 1.00 75.38 139 GLY A O 1
#

Mean predicted aligned error: 13.73 Å

pLDDT: mean 83.39, std 15.74, range [41.75, 98.0]

InterPro domains:
  IPR007527 Zinc finger, SWIM-type [PF04434] (49-81)
  IPR007527 Zinc finger, SWIM-type [PS50966] (49-84)

Solvent-accessible surface area (backbone atoms only — not comparable to full-atom values): 8553 Å² total; per-residue (Å²): 129,86,82,53,62,62,82,76,51,53,65,55,73,68,41,53,51,47,33,68,70,50,47,68,50,78,44,74,74,54,96,14,27,29,39,38,30,34,62,72,41,99,59,32,80,86,39,57,32,45,32,35,32,55,98,65,34,68,73,49,52,73,42,71,53,44,80,75,40,89,51,53,34,40,65,44,48,33,39,54,72,36,57,73,56,38,51,59,21,52,41,82,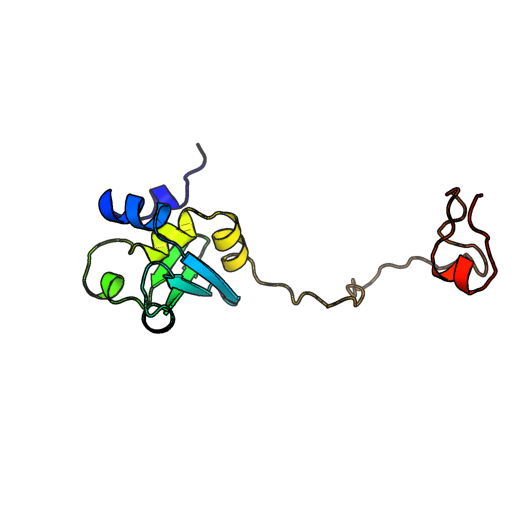76,71,82,77,63,95,78,60,80,80,83,58,99,74,76,84,72,78,85,78,58,93,82,65,63,92,37,70,92,44,84,57,55,44,70,68,40,41,75,72,68,74,38,67,76,76,130

Foldseek 3Di:
DPDQLVNVWDDDPVLLCCLVPWDWDWDQPAPQKIWIFGPSDPCRVVRIKIFGADPLAGDDIPDPCRVPPPIDGSRRSNCSVPVVSSVSSHDRDDPPDPDDDPPPVDPPPPPPDPDDAPCPVPQAGDPVCVVVVNDDGDD

Sequence (139 aa):
MSTSTLDLLEYDDQIAKRAQWEAFEFTALGDGDVEVVNDSHEEADDHTYTVHVEGGIPSDCTCPAWEYQPGACKHMVAVAIREPVLEAASREQPVRADGGTATLDSFTTEDTDEGKCWCDDSDFPCFGCYNDGRRDLPG

Secondary structure (DSSP, 8-state):
-PPPGGGGS---HHHHHHHHHS--EEEEEETTEEEEE-TTSS-SGGGEEEEEEETTEEEEE-SHHHHHSSS--HHHHHHHH-HHHHHHHHS------SS-----S--------TT--GGGGSSSPPHHHHHTTSSPPP-

Nearest PDB structures (foldseek):
  2ic3-assembly1_B  TM=6.733E-01  e=5.941E+00  Human immunodeficiency virus type 1 BH10
  2ml5-assembly1_A  TM=3.156E-01  e=5.593E+00  Bacteroides ovatus ATCC 8483
  3mes-assembly1_A  TM=3.968E-01  e=7.124E+00  Cryptosporidium parvum Iowa II

Radius of gyration: 24.14 Å; Cα contacts (8 Å, |Δi|>4): 184; chains: 1; bounding box: 43×50×58 Å